Protein AF-A0A0M9E4L6-F1 (afdb_monomer_lite)

Secondary structure (DSSP, 8-state):
--HHHHHHHHHHHHHHHHH---HHHHHHHHHHHHHHHHHHHHHHHHHTT-----SS-HHHHHHHHHHHHHHHTT---HHHHHHHHHHHHHGGGG--STT-----HHHHHHHHHHHHHTHHHHHHHHHHHHTT-

Structure (mmCIF, N/CA/C/O backbone):
data_AF-A0A0M9E4L6-F1
#
_entry.id   AF-A0A0M9E4L6-F1
#
loop_
_atom_site.group_PDB
_atom_site.id
_atom_site.type_symbol
_atom_site.label_atom_id
_atom_site.label_alt_id
_atom_site.label_comp_id
_atom_site.label_asym_id
_atom_site.label_entity_id
_atom_site.label_seq_id
_atom_site.pdbx_PDB_ins_code
_atom_site.Cartn_x
_atom_site.Cartn_y
_atom_site.Cartn_z
_atom_site.occupancy
_atom_site.B_iso_or_equiv
_atom_site.auth_seq_id
_atom_site.auth_comp_id
_atom_site.auth_asym_id
_atom_site.auth_atom_id
_atom_site.pdbx_PDB_model_num
ATOM 1 N N . MET A 1 1 ? -7.782 -10.949 13.305 1.00 73.75 1 MET A N 1
ATOM 2 C CA . MET A 1 1 ? -6.690 -10.748 12.330 1.00 73.75 1 MET A CA 1
ATOM 3 C C . MET A 1 1 ? -5.506 -10.164 13.085 1.00 73.75 1 MET A C 1
ATOM 5 O O . MET A 1 1 ? -5.756 -9.419 14.017 1.00 73.75 1 MET A O 1
ATOM 9 N N . ASP A 1 2 ? -4.269 -10.534 12.750 1.00 85.38 2 ASP A N 1
ATOM 10 C CA . ASP A 1 2 ? -3.059 -9.994 13.395 1.00 85.38 2 ASP A CA 1
ATOM 11 C C . ASP A 1 2 ? -2.480 -8.867 12.523 1.00 85.38 2 ASP A C 1
ATOM 13 O O . ASP A 1 2 ? -1.831 -9.134 11.504 1.00 85.38 2 ASP A O 1
ATOM 17 N N . CYS A 1 3 ? -2.787 -7.615 12.875 1.00 85.25 3 CYS A N 1
ATOM 18 C CA . CYS A 1 3 ? -2.392 -6.438 12.099 1.00 85.25 3 CYS A CA 1
ATOM 19 C C . CYS A 1 3 ? -0.872 -6.252 12.072 1.00 85.25 3 CYS A C 1
ATOM 21 O O . CYS A 1 3 ? -0.322 -5.960 11.012 1.00 85.25 3 CYS A O 1
ATOM 23 N N . LYS A 1 4 ? -0.165 -6.545 13.174 1.00 86.69 4 LYS A N 1
ATOM 24 C CA . LYS A 1 4 ? 1.306 -6.473 13.234 1.00 86.69 4 LYS A CA 1
ATOM 25 C C . LYS A 1 4 ? 1.950 -7.414 12.228 1.00 86.69 4 LYS A C 1
ATOM 27 O O . LYS A 1 4 ? 2.831 -7.007 11.469 1.00 86.69 4 LYS A O 1
ATOM 32 N N . LYS A 1 5 ? 1.462 -8.655 12.148 1.00 89.69 5 LYS A N 1
ATOM 33 C CA . LYS A 1 5 ? 1.938 -9.624 11.152 1.00 89.69 5 LYS A CA 1
ATOM 34 C C . LYS A 1 5 ? 1.678 -9.155 9.716 1.00 89.69 5 LYS A C 1
ATOM 36 O O . LYS A 1 5 ? 2.510 -9.378 8.837 1.00 89.69 5 LYS A O 1
ATOM 41 N N . LYS A 1 6 ? 0.539 -8.505 9.461 1.00 89.25 6 LYS A N 1
ATOM 42 C CA . LYS A 1 6 ? 0.179 -7.964 8.139 1.00 89.25 6 LYS A CA 1
ATOM 43 C C . LYS A 1 6 ? 1.046 -6.763 7.746 1.00 89.25 6 LYS A C 1
ATOM 45 O O . LYS A 1 6 ? 1.545 -6.745 6.623 1.00 89.25 6 LYS A O 1
ATOM 50 N N . CYS A 1 7 ? 1.291 -5.828 8.663 1.00 88.00 7 CYS A N 1
ATOM 51 C CA . CYS A 1 7 ? 2.214 -4.709 8.454 1.00 88.00 7 CYS A CA 1
ATOM 52 C C . CYS A 1 7 ? 3.647 -5.205 8.205 1.00 88.00 7 CYS A C 1
ATOM 54 O O . CYS A 1 7 ? 4.289 -4.777 7.245 1.00 88.00 7 CYS A O 1
ATOM 56 N N . GLY A 1 8 ? 4.115 -6.184 8.991 1.00 90.62 8 GLY A N 1
ATOM 57 C CA . GLY A 1 8 ? 5.413 -6.835 8.784 1.00 90.62 8 GLY A CA 1
ATOM 58 C C . GLY A 1 8 ? 5.540 -7.488 7.404 1.00 90.62 8 GLY A C 1
ATOM 59 O O . GLY A 1 8 ? 6.545 -7.301 6.724 1.00 90.62 8 GLY A O 1
ATOM 60 N N . LEU A 1 9 ? 4.494 -8.178 6.935 1.00 92.19 9 LEU A N 1
ATOM 61 C CA . LEU A 1 9 ? 4.468 -8.761 5.590 1.00 92.19 9 LEU A CA 1
ATOM 62 C C . LEU A 1 9 ? 4.524 -7.694 4.483 1.00 92.19 9 LEU A C 1
ATOM 64 O O . LEU A 1 9 ? 5.210 -7.897 3.484 1.00 92.19 9 LEU A O 1
ATOM 68 N N . ILE A 1 10 ? 3.817 -6.569 4.633 1.00 90.69 10 ILE A N 1
ATOM 69 C CA . ILE A 1 10 ? 3.855 -5.468 3.654 1.00 90.69 10 ILE A CA 1
ATOM 70 C C . ILE A 1 10 ? 5.278 -4.908 3.538 1.00 90.69 10 ILE A C 1
ATOM 72 O O . ILE A 1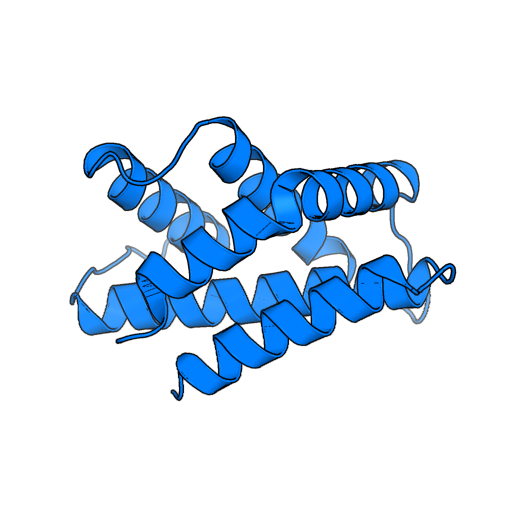 10 ? 5.780 -4.779 2.422 1.00 90.69 10 ILE A O 1
ATOM 76 N N . LYS A 1 11 ? 5.956 -4.665 4.668 1.00 90.88 11 LYS A N 1
ATOM 77 C CA . LYS A 1 11 ? 7.370 -4.247 4.700 1.00 90.88 11 LYS A CA 1
ATOM 78 C C . LYS A 1 11 ? 8.276 -5.233 3.966 1.00 90.88 11 LYS A C 1
ATOM 80 O O . LYS A 1 11 ? 9.088 -4.851 3.129 1.00 90.88 11 LYS A O 1
ATOM 85 N N . GLU A 1 12 ? 8.107 -6.519 4.247 1.00 92.94 12 GLU A N 1
ATOM 86 C CA . GLU A 1 12 ? 8.912 -7.572 3.634 1.00 92.94 12 GLU A CA 1
ATOM 87 C C . GLU A 1 12 ? 8.706 -7.648 2.108 1.00 92.94 12 GLU A C 1
ATOM 89 O O . GLU A 1 12 ? 9.645 -7.893 1.349 1.00 92.94 12 GLU A O 1
ATOM 94 N N . LEU A 1 13 ? 7.477 -7.417 1.637 1.00 92.25 13 LEU A N 1
ATOM 95 C CA . LEU A 1 13 ? 7.152 -7.374 0.211 1.00 92.25 13 LEU A CA 1
ATOM 96 C C . LEU A 1 13 ? 7.721 -6.127 -0.479 1.00 92.25 13 LEU A C 1
ATOM 98 O O . LEU A 1 13 ? 8.175 -6.239 -1.617 1.00 92.25 13 LEU A O 1
ATOM 102 N N . LEU A 1 14 ? 7.747 -4.973 0.194 1.00 90.50 14 LEU A N 1
ATOM 103 C CA . LEU A 1 14 ? 8.387 -3.756 -0.318 1.00 90.50 14 LEU A CA 1
ATOM 104 C C . LEU A 1 14 ? 9.893 -3.961 -0.539 1.00 90.50 14 LEU A C 1
ATOM 106 O O . LEU A 1 14 ? 10.405 -3.631 -1.609 1.00 90.50 14 LEU A O 1
ATOM 110 N N . LEU A 1 15 ? 10.582 -4.609 0.406 1.00 90.88 15 LEU A N 1
ATOM 111 C CA . LEU A 1 15 ? 11.992 -4.987 0.241 1.00 90.88 15 LEU A CA 1
ATOM 112 C C . LEU A 1 15 ? 12.195 -5.930 -0.956 1.00 90.88 15 LEU A C 1
ATOM 114 O O . LEU A 1 15 ? 13.119 -5.758 -1.749 1.00 90.88 15 LEU A O 1
ATOM 118 N N . LYS A 1 16 ? 11.301 -6.907 -1.151 1.00 93.06 16 LYS A N 1
ATOM 119 C CA . LYS A 1 16 ? 11.364 -7.814 -2.312 1.00 93.06 16 LYS A CA 1
ATOM 120 C C . LYS A 1 16 ? 11.152 -7.089 -3.645 1.00 93.06 16 LYS A C 1
ATOM 122 O O . LYS A 1 16 ? 11.770 -7.474 -4.635 1.00 93.06 16 LYS A O 1
ATOM 127 N N . ILE A 1 17 ? 10.323 -6.043 -3.680 1.00 89.81 17 ILE A N 1
ATOM 128 C CA . ILE A 1 17 ? 10.144 -5.182 -4.863 1.00 89.81 17 ILE A CA 1
ATOM 129 C C . ILE A 1 17 ? 11.431 -4.423 -5.192 1.00 89.81 17 ILE A C 1
ATOM 131 O O . ILE A 1 17 ? 11.790 -4.325 -6.366 1.00 89.81 17 ILE A O 1
ATOM 135 N N . TYR A 1 18 ? 12.132 -3.916 -4.174 1.00 89.00 18 TYR A N 1
ATOM 136 C CA . TYR A 1 18 ? 13.397 -3.203 -4.351 1.00 89.00 18 TYR A CA 1
ATOM 137 C C . TYR A 1 18 ? 14.457 -4.081 -5.035 1.00 89.00 18 TYR A C 1
ATOM 139 O O . TYR A 1 18 ? 15.106 -3.644 -5.981 1.00 89.00 18 TYR A O 1
ATOM 147 N N . HIS A 1 19 ? 14.578 -5.343 -4.615 1.00 90.06 19 HIS A N 1
ATOM 148 C CA . HIS A 1 19 ? 15.619 -6.251 -5.108 1.00 90.06 19 HIS A CA 1
ATOM 149 C C . HIS A 1 19 ? 15.266 -7.027 -6.383 1.00 90.06 19 HIS A C 1
ATOM 151 O O . HIS A 1 19 ? 16.142 -7.662 -6.965 1.00 90.06 19 HIS A O 1
ATOM 157 N N . THR A 1 20 ? 14.000 -7.047 -6.812 1.00 87.62 20 THR A N 1
ATOM 158 C CA . THR A 1 20 ? 13.597 -7.867 -7.960 1.00 87.62 20 THR A CA 1
ATOM 159 C C . THR A 1 20 ? 13.655 -7.093 -9.278 1.00 87.62 20 THR A C 1
ATOM 161 O O . THR A 1 20 ? 13.042 -6.034 -9.443 1.00 87.62 20 THR A O 1
ATOM 164 N N . GLU A 1 21 ? 14.367 -7.663 -10.248 1.00 86.31 21 GLU A N 1
ATOM 165 C CA . GLU A 1 21 ? 14.370 -7.223 -11.651 1.00 86.31 21 GLU A CA 1
ATOM 166 C C . GLU A 1 21 ? 13.284 -7.933 -12.475 1.00 86.31 21 GLU A C 1
ATOM 168 O O . GLU A 1 21 ? 12.900 -7.488 -13.554 1.00 86.31 21 GLU A O 1
ATOM 173 N N . ASN A 1 22 ? 12.741 -9.035 -11.953 1.00 86.25 22 ASN A N 1
ATOM 174 C CA . ASN A 1 22 ? 11.700 -9.799 -12.616 1.00 86.25 22 ASN A CA 1
ATOM 175 C C . ASN A 1 22 ? 10.346 -9.085 -12.459 1.00 86.25 22 ASN A C 1
ATOM 177 O O . ASN A 1 22 ? 9.738 -9.089 -11.386 1.00 86.25 22 ASN A O 1
ATOM 181 N N . GLN A 1 23 ? 9.857 -8.497 -13.551 1.00 80.00 23 GLN A N 1
ATOM 182 C CA . GLN A 1 23 ? 8.599 -7.744 -13.574 1.00 80.00 23 GLN A CA 1
ATOM 183 C C . GLN A 1 23 ? 7.389 -8.577 -13.135 1.00 80.00 23 GLN A C 1
ATOM 185 O O . GLN A 1 23 ? 6.499 -8.084 -12.446 1.00 80.00 23 GLN A O 1
ATOM 190 N N . CYS A 1 24 ? 7.381 -9.862 -13.471 1.00 80.81 24 CYS A N 1
ATOM 191 C CA . CYS A 1 24 ? 6.339 -10.801 -13.086 1.00 80.81 24 CYS A CA 1
ATOM 192 C C . CYS A 1 24 ? 6.278 -10.962 -11.551 1.00 80.81 24 CYS A C 1
ATOM 194 O O . CYS A 1 24 ? 5.208 -10.823 -10.947 1.00 80.81 24 CYS A O 1
ATOM 196 N N . TYR A 1 25 ? 7.418 -11.175 -10.888 1.00 84.94 25 TYR A N 1
ATOM 197 C CA . TYR A 1 25 ? 7.470 -11.212 -9.422 1.00 84.94 25 TYR A CA 1
ATOM 198 C C . TYR A 1 25 ? 7.173 -9.851 -8.787 1.00 84.94 25 TYR A C 1
ATOM 200 O O . TYR A 1 25 ? 6.456 -9.797 -7.788 1.00 84.94 25 TYR A O 1
ATOM 208 N N . CYS A 1 26 ? 7.640 -8.754 -9.388 1.00 86.50 26 CYS A N 1
ATOM 209 C CA . CYS A 1 26 ? 7.314 -7.403 -8.933 1.00 86.50 26 CYS A CA 1
ATOM 210 C C . CYS A 1 26 ? 5.797 -7.169 -8.903 1.00 86.50 26 CYS A C 1
ATOM 212 O O . CYS A 1 26 ? 5.249 -6.753 -7.880 1.00 86.50 26 CYS A O 1
ATOM 214 N N . ALA A 1 27 ? 5.103 -7.500 -9.994 1.00 82.50 27 ALA A N 1
ATOM 215 C CA . ALA A 1 27 ? 3.655 -7.385 -10.086 1.00 82.50 27 ALA A CA 1
ATOM 216 C C . ALA A 1 27 ? 2.954 -8.227 -9.006 1.00 82.50 27 ALA A C 1
ATOM 218 O O . ALA A 1 27 ? 2.030 -7.741 -8.350 1.00 82.50 27 ALA A O 1
ATOM 219 N N . LEU A 1 28 ? 3.417 -9.461 -8.768 1.00 84.31 28 LEU A N 1
ATOM 220 C CA . LEU A 1 28 ? 2.871 -10.330 -7.720 1.00 84.31 28 LEU A CA 1
ATOM 221 C C . LEU A 1 28 ? 3.037 -9.730 -6.321 1.00 84.31 28 LEU A C 1
ATOM 223 O O . LEU A 1 28 ? 2.114 -9.807 -5.506 1.00 84.31 28 LEU A O 1
ATOM 227 N N . TYR A 1 29 ? 4.194 -9.140 -6.020 1.00 88.81 29 TYR A N 1
ATOM 228 C CA . TYR A 1 29 ? 4.438 -8.506 -4.725 1.00 88.81 29 TYR A CA 1
ATOM 229 C C . TYR A 1 29 ? 3.562 -7.271 -4.530 1.00 88.81 29 TYR A C 1
ATOM 231 O O . TYR A 1 29 ? 2.919 -7.158 -3.487 1.00 88.81 29 TYR A O 1
ATOM 239 N N . ILE A 1 30 ? 3.445 -6.410 -5.544 1.00 86.12 30 ILE A N 1
ATOM 240 C CA . ILE A 1 30 ? 2.562 -5.234 -5.522 1.00 86.12 30 ILE A CA 1
ATOM 241 C C . ILE A 1 30 ? 1.104 -5.651 -5.309 1.00 86.12 30 ILE A C 1
ATOM 243 O O . ILE A 1 30 ? 0.402 -5.084 -4.469 1.00 86.12 30 ILE A O 1
ATOM 247 N N . HIS A 1 31 ? 0.656 -6.700 -5.997 1.00 83.38 31 HIS A N 1
ATOM 248 C CA . HIS A 1 31 ? -0.684 -7.245 -5.805 1.00 83.38 31 HIS A CA 1
ATOM 249 C C . HIS A 1 31 ? -0.904 -7.770 -4.381 1.00 83.38 31 HIS A C 1
ATOM 251 O O . HIS A 1 31 ? -1.934 -7.495 -3.765 1.00 83.38 31 HIS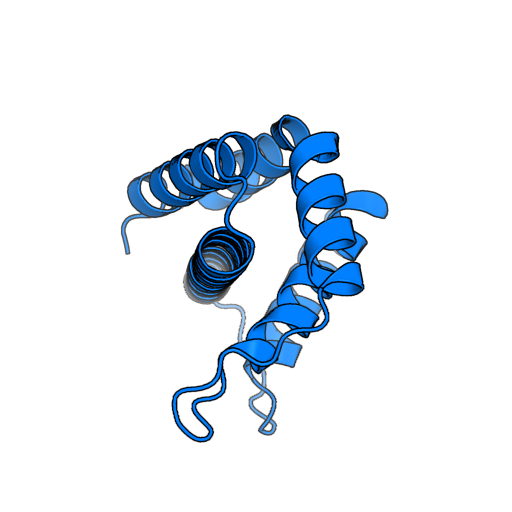 A O 1
ATOM 257 N N . ARG A 1 32 ? 0.076 -8.484 -3.815 1.00 86.12 32 ARG A N 1
ATOM 258 C CA . ARG A 1 32 ? 0.004 -8.949 -2.423 1.00 86.12 32 ARG A CA 1
ATOM 259 C C . ARG A 1 32 ? 0.001 -7.796 -1.423 1.00 86.12 32 ARG A C 1
ATOM 261 O O . ARG A 1 32 ? -0.718 -7.893 -0.432 1.00 86.12 32 ARG A O 1
ATOM 268 N N . ILE A 1 33 ? 0.762 -6.727 -1.656 1.00 87.19 33 ILE A N 1
ATOM 269 C CA . ILE A 1 33 ? 0.723 -5.519 -0.818 1.00 87.19 33 ILE A CA 1
ATOM 270 C C . ILE A 1 33 ? -0.694 -4.954 -0.808 1.00 87.19 33 ILE A C 1
ATOM 272 O O . ILE A 1 33 ? -1.275 -4.796 0.264 1.00 87.19 33 ILE A O 1
ATOM 276 N N . TYR A 1 34 ? -1.283 -4.758 -1.989 1.00 83.94 34 TYR A N 1
ATOM 277 C CA . TYR A 1 34 ? -2.646 -4.254 -2.116 1.00 83.94 34 TYR A CA 1
ATOM 278 C C . TYR A 1 34 ? -3.663 -5.105 -1.336 1.00 83.94 34 TYR A C 1
ATOM 280 O O . TYR A 1 34 ? -4.426 -4.565 -0.541 1.00 83.94 34 TYR A O 1
ATOM 288 N N . LEU A 1 35 ? -3.641 -6.435 -1.495 1.00 83.69 35 LEU A N 1
ATOM 289 C CA . LEU A 1 35 ? -4.571 -7.320 -0.783 1.00 83.69 35 LEU A CA 1
ATOM 290 C C . LEU A 1 35 ? -4.407 -7.246 0.740 1.00 83.69 35 LEU A C 1
ATOM 292 O O . LEU A 1 35 ? -5.382 -7.351 1.478 1.00 83.69 35 LEU A O 1
ATOM 296 N N . ASN A 1 36 ? -3.180 -7.101 1.246 1.00 87.00 36 ASN A N 1
ATOM 297 C CA . ASN A 1 36 ? -2.971 -6.974 2.688 1.00 87.00 36 ASN A CA 1
ATOM 298 C C . ASN A 1 36 ? -3.450 -5.620 3.218 1.00 87.00 36 ASN A C 1
ATOM 300 O O . ASN A 1 36 ? -4.007 -5.587 4.310 1.00 87.00 36 ASN A O 1
ATOM 304 N N . ILE A 1 37 ? -3.308 -4.547 2.441 1.00 84.50 37 ILE A N 1
ATOM 305 C CA . ILE A 1 37 ? -3.852 -3.230 2.791 1.00 84.50 37 ILE A CA 1
ATOM 306 C C . ILE A 1 37 ? -5.378 -3.263 2.794 1.00 84.50 37 ILE A C 1
ATOM 308 O O . ILE A 1 37 ? -5.987 -2.801 3.749 1.00 84.50 37 ILE A O 1
ATOM 312 N N . GLU A 1 38 ? -6.000 -3.865 1.779 1.00 81.88 38 GLU A N 1
ATOM 313 C CA . GLU A 1 38 ? -7.456 -4.032 1.718 1.00 81.88 38 GLU A CA 1
ATOM 314 C C . GLU A 1 38 ? -7.985 -4.763 2.963 1.00 81.88 38 GLU A C 1
ATOM 316 O O . GLU A 1 38 ? -8.888 -4.265 3.628 1.00 81.88 38 GLU A O 1
ATOM 321 N N . ASN A 1 39 ? -7.339 -5.865 3.361 1.00 84.88 39 ASN A N 1
ATOM 322 C CA . ASN A 1 39 ? -7.688 -6.587 4.589 1.00 84.88 39 ASN A CA 1
ATOM 323 C C . ASN A 1 39 ? -7.551 -5.716 5.853 1.00 84.88 39 ASN A C 1
ATOM 325 O O . ASN A 1 39 ? -8.416 -5.757 6.727 1.00 84.88 39 ASN A O 1
ATOM 329 N N . LEU A 1 40 ? -6.456 -4.951 5.972 1.00 86.38 40 LEU A N 1
ATOM 330 C CA . LEU A 1 40 ? -6.229 -4.039 7.100 1.00 86.38 40 LEU A CA 1
ATOM 331 C C . LEU A 1 40 ? -7.337 -2.982 7.188 1.00 86.38 40 LEU A C 1
ATOM 333 O O . LEU A 1 40 ? -7.876 -2.743 8.268 1.00 86.38 40 LEU A O 1
ATOM 337 N N . ILE A 1 41 ? -7.722 -2.408 6.048 1.00 83.88 41 ILE A N 1
ATOM 338 C CA . ILE A 1 41 ? -8.794 -1.416 5.955 1.00 83.88 41 ILE A CA 1
ATOM 339 C C . ILE A 1 41 ? -10.143 -2.024 6.347 1.00 83.88 41 ILE A C 1
ATOM 341 O O . ILE A 1 41 ? -10.858 -1.446 7.162 1.00 83.88 41 ILE A O 1
ATOM 345 N N . GLU A 1 42 ? -10.498 -3.190 5.806 1.00 81.56 42 GLU A N 1
ATOM 346 C CA . GLU A 1 42 ? -11.752 -3.875 6.147 1.00 81.56 42 GLU A CA 1
ATOM 347 C C . GLU A 1 42 ? -11.861 -4.124 7.656 1.00 81.56 42 GLU A C 1
ATOM 349 O O . GLU A 1 42 ? -12.897 -3.866 8.274 1.00 81.56 42 GLU A O 1
ATOM 354 N N . PHE A 1 43 ? -10.764 -4.556 8.278 1.00 84.81 43 PHE A N 1
ATOM 355 C CA . PHE A 1 43 ? -10.717 -4.761 9.718 1.00 84.81 43 PHE A CA 1
ATOM 356 C C . PHE A 1 43 ? -10.809 -3.460 10.517 1.00 84.81 43 PHE A C 1
ATOM 358 O O . PHE A 1 43 ? -11.510 -3.429 11.529 1.00 84.81 43 PHE A O 1
ATOM 365 N N . TYR A 1 44 ? -10.153 -2.387 10.067 1.00 84.06 44 TYR A N 1
ATOM 366 C CA . TYR A 1 44 ? -10.285 -1.058 10.666 1.00 84.06 44 TYR A CA 1
ATOM 367 C C . TYR A 1 44 ? -11.741 -0.595 10.672 1.00 84.06 44 TYR A C 1
ATOM 369 O O . TYR A 1 44 ? -12.257 -0.180 11.710 1.00 84.06 44 TYR A O 1
ATOM 377 N N . LEU A 1 45 ? -12.422 -0.701 9.531 1.00 80.81 45 LEU A N 1
ATOM 378 C CA . LEU A 1 45 ? -13.819 -0.292 9.400 1.00 80.81 45 LEU A CA 1
ATOM 379 C C . LEU A 1 45 ? -14.717 -1.121 10.320 1.00 80.81 45 LEU A C 1
ATOM 381 O O . LEU A 1 45 ? -15.531 -0.562 11.055 1.00 80.81 45 LEU A O 1
ATOM 385 N N . PHE A 1 46 ? -14.505 -2.439 10.356 1.00 83.06 46 PHE A N 1
ATOM 386 C CA . PHE A 1 46 ? -15.211 -3.340 11.263 1.00 83.06 46 PHE A CA 1
ATOM 387 C C . PHE A 1 46 ? -15.007 -2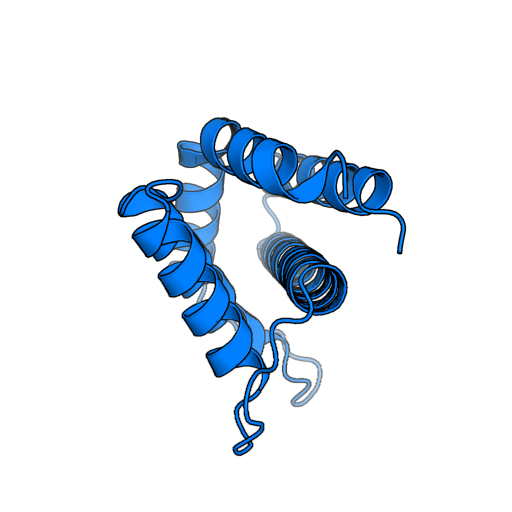.958 12.737 1.00 83.06 46 PHE A C 1
ATOM 389 O O . PHE A 1 46 ? -15.978 -2.834 13.486 1.00 83.06 46 PHE A O 1
ATOM 396 N N . LYS A 1 47 ? -13.758 -2.729 13.163 1.00 83.88 47 LYS A N 1
ATOM 397 C CA . LYS A 1 47 ? -13.418 -2.342 14.542 1.00 83.88 47 LYS A CA 1
ATOM 398 C C . LYS A 1 47 ? -14.067 -1.027 14.958 1.00 83.88 47 LYS A C 1
ATOM 400 O O . LYS A 1 47 ? -14.559 -0.925 16.080 1.00 83.88 47 LYS A O 1
ATOM 405 N N . ASN A 1 48 ? -14.121 -0.067 14.042 1.00 80.19 48 ASN A N 1
ATOM 406 C CA . ASN A 1 48 ? -14.732 1.239 14.267 1.00 80.19 48 ASN A CA 1
ATOM 407 C C . ASN A 1 48 ? -16.250 1.254 14.013 1.00 80.19 48 ASN A C 1
ATOM 409 O O . ASN A 1 48 ? -16.867 2.313 14.089 1.00 80.19 48 ASN A O 1
ATOM 413 N N . LYS A 1 49 ? -16.872 0.095 13.740 1.00 82.50 49 LYS A N 1
ATOM 414 C CA . LYS A 1 49 ? -18.310 -0.044 13.435 1.00 82.50 49 LYS A CA 1
ATOM 415 C C . LYS A 1 49 ? -18.771 0.855 12.278 1.00 82.50 49 LYS A C 1
ATOM 417 O O . LYS A 1 49 ? -19.914 1.307 12.250 1.00 82.50 49 LYS A O 1
ATOM 422 N N . ILE A 1 50 ? -17.883 1.102 11.320 1.00 77.19 50 ILE A N 1
ATOM 423 C CA . ILE A 1 50 ? -18.173 1.891 10.125 1.00 77.19 50 ILE A CA 1
ATOM 424 C C . ILE A 1 50 ? -18.821 0.955 9.103 1.00 77.19 50 ILE A C 1
ATOM 426 O O . ILE A 1 50 ? -18.177 0.047 8.577 1.00 77.19 50 ILE A O 1
ATOM 430 N N . SER A 1 51 ? -20.110 1.166 8.839 1.00 72.69 51 SER A N 1
ATOM 431 C CA . SER A 1 51 ? -20.857 0.421 7.825 1.00 72.69 51 SER A CA 1
ATOM 432 C C . SER A 1 51 ? -20.690 1.075 6.457 1.00 72.69 51 SER A C 1
ATOM 434 O O . SER A 1 51 ? -20.875 2.283 6.323 1.00 72.69 51 SER A O 1
ATOM 436 N N . ILE A 1 52 ? -20.382 0.274 5.438 1.00 69.06 52 ILE A N 1
ATOM 437 C CA . ILE A 1 52 ? -20.333 0.715 4.041 1.00 69.06 52 ILE A CA 1
ATOM 438 C C . ILE A 1 52 ? -21.473 0.028 3.296 1.00 69.06 52 ILE A C 1
ATOM 440 O O . ILE A 1 52 ? -21.561 -1.199 3.286 1.00 69.06 52 ILE A O 1
ATOM 444 N N . GLU A 1 53 ? -22.351 0.811 2.671 1.00 62.25 53 GLU A N 1
ATOM 445 C CA . GLU A 1 53 ? -23.450 0.271 1.870 1.00 62.25 53 GLU A CA 1
ATOM 446 C C . GLU A 1 53 ? -22.916 -0.495 0.649 1.00 62.25 53 GLU A C 1
ATOM 448 O O . GLU A 1 53 ? -22.114 0.005 -0.141 1.00 62.25 53 GLU A O 1
ATOM 453 N N . HIS A 1 54 ? -23.349 -1.745 0.491 1.00 57.16 54 HIS A N 1
ATOM 454 C CA . HIS A 1 54 ? -22.859 -2.653 -0.544 1.00 57.16 54 HIS A CA 1
ATOM 455 C C . HIS A 1 54 ? -23.662 -2.528 -1.851 1.00 57.16 54 HIS A C 1
ATOM 457 O O . HIS A 1 54 ? -24.547 -3.336 -2.113 1.00 57.16 54 HIS A O 1
ATOM 463 N N . ASN A 1 55 ? -23.293 -1.597 -2.736 1.00 52.34 55 ASN A N 1
ATOM 464 C CA . ASN A 1 55 ? -23.884 -1.495 -4.085 1.00 52.34 55 ASN A CA 1
ATOM 465 C C . ASN A 1 55 ? -22.997 -2.129 -5.178 1.00 52.34 55 ASN A C 1
ATOM 467 O O . ASN A 1 55 ? -22.677 -1.519 -6.195 1.00 52.34 55 ASN A O 1
ATOM 471 N N . GLY A 1 56 ? -22.551 -3.373 -4.960 1.00 53.72 56 GLY A N 1
ATOM 472 C CA . GLY A 1 56 ? -21.887 -4.213 -5.976 1.00 53.72 56 GLY A CA 1
ATOM 473 C C . GLY A 1 56 ? -20.404 -3.924 -6.261 1.00 53.72 56 GLY A C 1
ATOM 474 O O . GLY A 1 56 ? -19.694 -4.809 -6.732 1.00 53.72 56 GLY A O 1
ATOM 475 N N . ALA A 1 57 ? -19.886 -2.741 -5.912 1.00 62.31 57 ALA A N 1
ATOM 476 C CA . ALA A 1 57 ? -18.470 -2.377 -6.063 1.00 62.31 57 ALA A CA 1
ATOM 477 C C . ALA A 1 57 ? -17.748 -2.221 -4.709 1.00 62.31 57 ALA A C 1
ATOM 479 O O . ALA A 1 57 ? -16.990 -1.272 -4.509 1.00 62.31 57 ALA A O 1
ATOM 480 N N . TYR A 1 58 ? -17.974 -3.164 -3.788 1.00 60.81 58 TYR A N 1
ATOM 481 C CA . TYR A 1 58 ? -17.529 -3.106 -2.387 1.00 60.81 58 TYR A CA 1
ATOM 482 C C . TYR A 1 58 ? -16.070 -2.657 -2.209 1.00 60.81 58 TYR A C 1
ATOM 484 O O . TYR A 1 58 ? -15.788 -1.718 -1.478 1.00 60.81 58 TYR A O 1
ATOM 492 N N . HIS A 1 59 ? -15.153 -3.234 -2.979 1.00 61.41 59 HIS A N 1
ATOM 493 C CA . HIS A 1 59 ? -13.722 -2.931 -2.907 1.00 61.41 59 HIS A CA 1
ATOM 494 C C . HIS A 1 59 ? -13.335 -1.522 -3.385 1.00 61.41 59 HIS A C 1
ATOM 496 O O . HIS A 1 59 ? -12.377 -0.932 -2.892 1.00 61.41 59 HIS A O 1
ATOM 502 N N . LYS A 1 60 ? -14.078 -0.955 -4.348 1.00 59.25 60 LYS A N 1
ATOM 503 C CA . LYS A 1 60 ? -13.923 0.461 -4.725 1.00 59.25 60 LYS A CA 1
ATOM 504 C C . LYS A 1 60 ? -14.408 1.362 -3.596 1.00 59.25 60 LYS A C 1
ATOM 506 O O . LYS A 1 60 ? -13.758 2.356 -3.299 1.00 59.25 60 LYS A O 1
ATOM 511 N N . MET A 1 61 ? -15.524 0.988 -2.977 1.00 62.66 61 MET A N 1
ATOM 512 C CA . MET A 1 61 ? -16.149 1.776 -1.925 1.00 62.66 61 MET A CA 1
ATOM 513 C C . MET A 1 61 ? -15.322 1.758 -0.640 1.00 62.66 61 MET A C 1
ATOM 515 O O . MET A 1 61 ? -15.074 2.823 -0.103 1.00 62.66 61 MET A O 1
ATOM 519 N N . ILE A 1 62 ? -14.811 0.608 -0.194 1.00 67.25 62 ILE A N 1
ATOM 520 C CA . ILE A 1 62 ? -13.979 0.499 1.017 1.00 67.25 62 ILE A CA 1
ATOM 521 C C . ILE A 1 62 ? -12.779 1.439 0.984 1.00 67.25 62 ILE A C 1
ATOM 523 O O . ILE A 1 62 ? -12.574 2.203 1.922 1.00 67.25 62 ILE A O 1
ATOM 527 N N . LEU A 1 63 ? -11.998 1.395 -0.098 1.00 67.88 63 LEU A N 1
ATOM 528 C CA . LEU A 1 63 ? -10.814 2.239 -0.240 1.00 67.88 63 LEU A CA 1
ATOM 529 C C . LEU A 1 63 ? -11.201 3.712 -0.318 1.00 67.88 63 LEU A C 1
ATOM 531 O O . LEU A 1 63 ? -10.624 4.524 0.395 1.00 67.88 63 LEU A O 1
ATOM 535 N N . GLN A 1 64 ? -12.217 4.054 -1.111 1.00 66.38 64 GLN A N 1
ATOM 536 C CA . GLN A 1 64 ? -12.686 5.431 -1.226 1.00 66.38 64 GLN A CA 1
ATOM 537 C C . 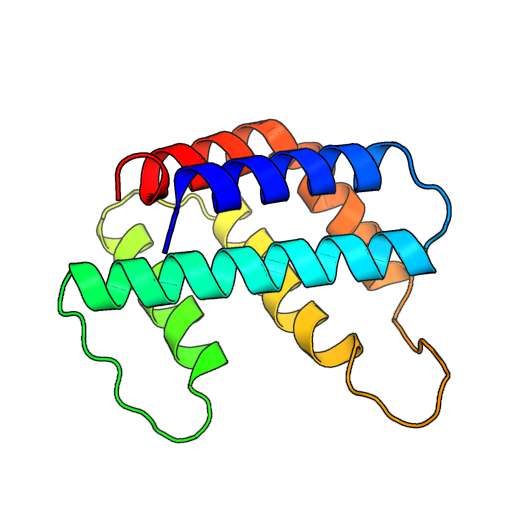GLN A 1 64 ? -13.207 5.983 0.111 1.00 66.38 64 GLN A C 1
ATOM 539 O O . GLN A 1 64 ? -12.829 7.086 0.492 1.00 66.38 64 GLN A O 1
ATOM 544 N N . TYR A 1 65 ? -14.009 5.213 0.851 1.00 66.31 65 TYR A N 1
ATOM 545 C CA . TYR A 1 65 ? -14.514 5.594 2.173 1.00 66.31 65 TYR A CA 1
ATOM 546 C C . TYR A 1 65 ? -13.396 5.714 3.197 1.00 66.31 65 TYR A C 1
ATOM 548 O O . TYR A 1 65 ? -13.363 6.684 3.946 1.00 66.31 65 TYR A O 1
ATOM 556 N N . PHE A 1 66 ? -12.463 4.764 3.217 1.00 70.69 66 PHE A N 1
ATOM 557 C CA . PHE A 1 66 ? -11.303 4.834 4.092 1.00 70.69 66 PHE A CA 1
ATOM 558 C C . PHE A 1 66 ? -10.453 6.073 3.789 1.00 70.69 66 PHE A C 1
ATOM 560 O O . PHE A 1 66 ? -10.062 6.783 4.709 1.00 70.69 66 PHE A O 1
ATOM 567 N N . PHE A 1 67 ? -10.233 6.401 2.513 1.00 67.94 67 PHE A N 1
ATOM 568 C CA . PHE A 1 67 ? -9.494 7.605 2.135 1.00 67.94 67 PHE A CA 1
ATOM 569 C C . PHE A 1 67 ? -10.207 8.893 2.488 1.00 67.94 67 PHE A C 1
ATOM 571 O O . PHE A 1 67 ? -9.552 9.804 2.983 1.00 67.94 67 PHE A O 1
ATOM 578 N N . MET A 1 68 ? -11.514 8.970 2.249 1.00 67.06 68 MET A N 1
ATOM 579 C CA . MET A 1 68 ? -12.306 10.119 2.677 1.00 67.06 68 MET A CA 1
ATOM 580 C C . MET A 1 68 ? -12.232 10.267 4.193 1.00 67.06 68 MET A C 1
ATOM 582 O O . MET A 1 68 ? -11.856 11.324 4.675 1.00 67.06 68 MET A O 1
ATOM 586 N N . HIS A 1 69 ? -12.435 9.178 4.936 1.00 70.75 69 HIS A N 1
ATOM 587 C CA . HIS A 1 69 ? -12.360 9.191 6.390 1.00 70.75 69 HIS A CA 1
ATOM 588 C C . HIS A 1 69 ? -10.995 9.666 6.899 1.00 70.75 69 HIS A C 1
ATOM 590 O O . HIS A 1 69 ? -10.924 10.527 7.768 1.00 70.75 69 HIS A O 1
ATOM 596 N N . LEU A 1 70 ? -9.892 9.160 6.352 1.00 70.19 70 LEU A N 1
ATOM 597 C CA . LEU A 1 70 ? -8.566 9.608 6.767 1.00 70.19 70 LEU A CA 1
ATOM 598 C C . LEU A 1 70 ? -8.254 11.050 6.344 1.00 70.19 70 LEU A C 1
ATOM 600 O O . LEU A 1 70 ? -7.577 11.758 7.085 1.00 70.19 70 LEU A O 1
ATOM 604 N N . ALA A 1 71 ? -8.716 11.486 5.170 1.00 64.56 71 ALA A N 1
ATOM 605 C CA . ALA A 1 71 ? -8.551 12.861 4.705 1.00 64.56 71 ALA A CA 1
ATOM 606 C C . ALA A 1 71 ? -9.348 13.847 5.572 1.00 64.56 71 ALA A C 1
ATOM 608 O O . ALA A 1 71 ? -8.802 14.875 5.968 1.00 64.56 71 ALA A O 1
ATOM 609 N N . ASP A 1 72 ? -10.581 13.495 5.940 1.00 65.38 72 ASP A N 1
ATOM 610 C CA . ASP A 1 72 ? -11.439 14.272 6.841 1.00 65.38 72 ASP A CA 1
ATOM 611 C C . ASP A 1 72 ? -10.826 14.392 8.248 1.00 65.38 72 ASP A C 1
ATOM 613 O O . ASP A 1 72 ? -11.029 15.389 8.937 1.00 65.38 72 ASP A O 1
ATOM 617 N N . ASN A 1 73 ? -10.014 13.410 8.654 1.00 66.75 73 ASN A N 1
ATOM 618 C CA . ASN A 1 73 ? -9.238 13.433 9.898 1.00 66.75 73 ASN A CA 1
ATOM 619 C C . ASN A 1 73 ? -7.825 14.041 9.743 1.00 66.75 73 ASN A C 1
ATOM 621 O O . ASN A 1 73 ? -7.049 14.037 10.695 1.00 66.75 73 ASN A O 1
ATOM 625 N N . GLY A 1 74 ? -7.462 14.554 8.560 1.00 63.78 74 GLY A N 1
ATOM 626 C CA . GLY A 1 74 ? -6.164 15.192 8.303 1.00 63.78 74 GLY A CA 1
ATOM 627 C C . GLY A 1 74 ? -4.960 14.239 8.264 1.00 63.78 74 GLY A C 1
ATOM 628 O O . GLY A 1 74 ? -3.823 14.691 8.370 1.00 63.78 74 GLY A O 1
ATOM 629 N N . ILE A 1 75 ? -5.186 12.930 8.113 1.00 67.25 75 ILE A N 1
ATOM 630 C CA . ILE A 1 75 ? -4.158 11.884 8.260 1.00 67.25 75 ILE A CA 1
ATOM 631 C C . ILE A 1 75 ? -3.420 11.599 6.935 1.00 67.25 75 ILE A C 1
ATOM 633 O O . ILE A 1 75 ? -2.268 11.173 6.946 1.00 67.25 75 ILE A O 1
ATOM 637 N N . VAL A 1 76 ? -4.048 11.832 5.773 1.00 63.41 76 VAL A N 1
ATOM 638 C CA . VAL A 1 76 ? -3.487 11.451 4.457 1.00 63.41 76 VAL A CA 1
ATOM 639 C C . VAL A 1 76 ? -3.049 12.661 3.635 1.00 63.41 76 VAL A C 1
ATOM 641 O O . VAL A 1 76 ? 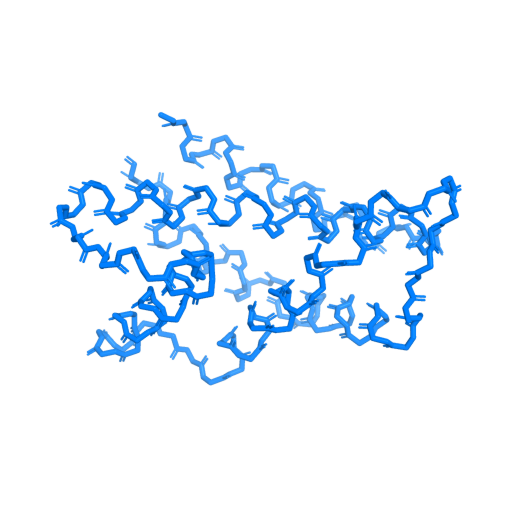-3.850 13.536 3.310 1.00 63.41 76 VAL A O 1
ATOM 644 N N . CYS A 1 77 ? -1.790 12.664 3.185 1.00 64.38 77 CYS A N 1
ATOM 645 C CA . CYS A 1 77 ? -1.303 13.630 2.200 1.00 64.38 77 CYS A CA 1
ATOM 646 C C . CYS A 1 77 ? -1.703 13.236 0.758 1.00 64.38 77 CYS A C 1
ATOM 648 O O . CYS A 1 77 ? -1.843 12.059 0.414 1.00 64.38 77 CYS A O 1
ATOM 650 N N . LYS A 1 78 ? -1.832 14.226 -0.139 1.00 65.44 78 LYS A N 1
ATOM 651 C CA . LYS A 1 78 ? -2.289 14.037 -1.535 1.00 65.44 78 LYS A CA 1
ATOM 652 C C . LYS A 1 78 ? -1.444 13.037 -2.349 1.00 65.44 78 LYS A C 1
ATOM 654 O O . LYS A 1 78 ? -1.978 12.352 -3.224 1.00 65.44 78 LYS A O 1
ATOM 659 N N . LYS A 1 79 ? -0.136 12.940 -2.072 1.00 63.59 79 LYS A N 1
ATOM 660 C CA . LYS A 1 79 ? 0.781 12.007 -2.757 1.00 63.59 79 LYS A CA 1
ATOM 661 C C . LYS A 1 79 ? 0.487 10.548 -2.395 1.00 63.59 79 LYS A C 1
ATOM 663 O O . LYS A 1 79 ? 0.331 9.719 -3.289 1.00 63.59 79 LYS A O 1
ATOM 668 N N . LEU A 1 80 ? 0.300 10.272 -1.106 1.00 65.88 80 LEU A N 1
ATOM 669 C CA . LEU A 1 80 ? 0.037 8.932 -0.594 1.00 65.88 80 LEU A CA 1
ATOM 670 C C . LEU A 1 80 ? -1.345 8.406 -1.012 1.00 65.88 80 LEU A C 1
ATOM 672 O O . LEU A 1 80 ? -1.482 7.244 -1.393 1.00 65.88 80 LEU A O 1
ATOM 676 N N . HIS A 1 81 ? -2.355 9.284 -1.030 1.00 69.00 81 HIS A N 1
ATOM 677 C CA . HIS A 1 81 ? -3.680 8.965 -1.571 1.00 69.00 81 HIS A CA 1
ATOM 678 C C . HIS A 1 81 ? -3.609 8.502 -3.035 1.00 69.00 81 HIS A C 1
ATOM 680 O O . HIS A 1 81 ? -4.217 7.500 -3.410 1.00 69.00 81 HIS A O 1
ATOM 686 N N . THR A 1 82 ? -2.824 9.208 -3.856 1.00 72.38 82 THR A N 1
ATOM 687 C CA . THR A 1 82 ? -2.653 8.880 -5.279 1.00 72.38 82 THR A CA 1
ATOM 688 C C . THR A 1 82 ? -2.010 7.502 -5.451 1.00 72.38 82 THR A C 1
ATOM 690 O O . THR A 1 82 ? -2.520 6.687 -6.217 1.00 72.38 82 THR A O 1
ATOM 693 N N . LEU A 1 83 ? -0.954 7.206 -4.684 1.00 70.44 83 LEU A N 1
ATOM 694 C CA . LEU A 1 83 ? -0.245 5.923 -4.725 1.00 70.44 83 LEU A CA 1
ATOM 695 C C . LEU A 1 83 ? -1.162 4.733 -4.392 1.00 70.44 83 LEU A C 1
ATOM 697 O O . LEU A 1 83 ? -1.134 3.703 -5.066 1.00 70.44 83 LEU A O 1
ATOM 701 N N . LEU A 1 84 ? -2.019 4.870 -3.381 1.00 72.56 84 LEU A N 1
ATOM 702 C CA . LEU A 1 84 ? -2.949 3.807 -2.997 1.00 72.56 84 LEU A CA 1
ATOM 703 C C . LEU A 1 84 ? -4.082 3.604 -4.020 1.00 72.56 84 LEU A C 1
ATOM 705 O O . LEU A 1 84 ? -4.489 2.468 -4.281 1.00 72.56 84 LEU A O 1
ATOM 709 N N . GLU A 1 85 ? -4.556 4.675 -4.660 1.00 74.31 85 GLU A N 1
ATOM 710 C CA . GLU A 1 85 ? -5.503 4.577 -5.776 1.00 74.31 85 GLU A CA 1
ATOM 711 C C . GLU A 1 85 ? -4.886 3.903 -7.013 1.00 74.31 85 GLU A C 1
ATOM 713 O O . GLU A 1 85 ? -5.561 3.147 -7.722 1.00 74.31 85 GLU A O 1
ATOM 718 N N . GLU A 1 86 ? -3.598 4.127 -7.278 1.00 74.62 86 GLU A N 1
ATOM 719 C CA . GLU A 1 86 ? -2.868 3.413 -8.328 1.00 74.62 86 GLU A CA 1
ATOM 720 C C . GLU A 1 86 ? -2.730 1.919 -8.001 1.00 74.62 86 GLU A C 1
ATOM 722 O O . GLU A 1 86 ? -3.007 1.082 -8.868 1.00 74.62 86 GLU A O 1
ATOM 727 N N . LEU A 1 87 ? -2.420 1.564 -6.746 1.00 74.56 87 LEU A N 1
ATOM 728 C CA . LEU A 1 87 ? -2.407 0.167 -6.288 1.00 74.56 87 LEU A CA 1
ATOM 729 C C . LEU A 1 87 ? -3.767 -0.510 -6.501 1.00 74.56 87 LEU A C 1
ATOM 731 O O . LEU A 1 87 ? -3.835 -1.645 -6.981 1.00 74.56 87 LEU A O 1
ATOM 735 N N . ARG A 1 88 ? -4.864 0.204 -6.223 1.00 75.75 88 ARG A N 1
ATOM 736 C CA . ARG A 1 88 ? -6.229 -0.279 -6.471 1.00 75.75 88 ARG A CA 1
ATOM 737 C C . ARG A 1 88 ? -6.486 -0.563 -7.944 1.00 75.75 88 ARG A C 1
ATOM 739 O O . ARG A 1 88 ? -7.063 -1.599 -8.275 1.00 75.75 88 ARG A O 1
ATOM 746 N N . LYS A 1 89 ? -6.071 0.333 -8.844 1.00 72.31 89 LYS A N 1
ATOM 747 C CA . LYS A 1 89 ? -6.200 0.115 -10.296 1.00 72.31 89 LYS A CA 1
ATOM 748 C C . LYS A 1 89 ? -5.392 -1.105 -10.753 1.00 72.31 89 LYS A C 1
ATOM 750 O O . LYS A 1 89 ? -5.848 -1.822 -11.642 1.00 72.31 89 LYS A O 1
ATOM 755 N N . PHE A 1 90 ? -4.258 -1.379 -10.107 1.00 71.69 90 PHE A N 1
ATOM 756 C CA . PHE A 1 90 ? -3.404 -2.533 -10.400 1.00 71.69 90 PHE A CA 1
ATOM 757 C C . PHE A 1 90 ? -3.992 -3.880 -9.933 1.00 71.69 90 PHE A C 1
ATOM 759 O O . PHE A 1 90 ? -3.625 -4.930 -10.454 1.00 71.69 90 PHE A O 1
ATOM 766 N N . ARG A 1 91 ? -4.963 -3.891 -9.007 1.00 66.88 91 ARG A N 1
ATOM 767 C CA . ARG A 1 91 ? -5.607 -5.122 -8.503 1.00 66.88 91 ARG A CA 1
ATOM 768 C C . ARG A 1 91 ? -6.182 -6.016 -9.607 1.00 66.88 91 ARG A C 1
ATOM 770 O O . ARG A 1 91 ? -6.050 -7.235 -9.543 1.00 66.88 91 ARG A O 1
ATOM 777 N N . HIS A 1 92 ? -6.827 -5.417 -10.607 1.00 59.66 92 HIS A N 1
ATOM 778 C CA . HIS A 1 92 ? -7.574 -6.135 -11.651 1.00 59.66 92 HIS A CA 1
ATOM 779 C C . HIS A 1 92 ? -6.691 -6.783 -12.724 1.00 59.66 92 HIS A C 1
ATOM 781 O O . HIS A 1 92 ? -7.198 -7.368 -13.677 1.00 59.66 92 HIS A O 1
ATOM 787 N N . ILE A 1 93 ? -5.376 -6.697 -12.566 1.00 56.00 93 ILE A N 1
ATOM 788 C CA . ILE A 1 93 ? -4.406 -7.214 -13.523 1.00 56.00 93 ILE A CA 1
ATOM 789 C C . ILE A 1 93 ? -4.127 -8.710 -13.295 1.00 56.00 93 ILE A C 1
ATOM 791 O O . ILE A 1 93 ? -3.817 -9.429 -14.236 1.00 56.00 93 ILE A O 1
ATOM 795 N N . PHE A 1 94 ? -4.362 -9.223 -12.082 1.00 52.69 94 PHE A N 1
ATOM 796 C CA . PHE A 1 94 ? -4.278 -10.660 -11.772 1.00 52.69 94 PHE A CA 1
ATOM 797 C C . PHE A 1 94 ? -5.607 -11.405 -11.966 1.00 52.69 94 PHE A C 1
ATOM 799 O O . PHE A 1 94 ? -5.862 -12.430 -11.332 1.00 52.69 94 PHE A O 1
ATOM 806 N N . VAL A 1 95 ? -6.486 -10.909 -12.842 1.00 45.91 95 VAL A N 1
ATOM 807 C CA . VAL A 1 95 ? -7.685 -11.661 -13.223 1.00 45.91 95 VAL A CA 1
ATOM 808 C C . VAL A 1 95 ? -7.255 -12.779 -14.165 1.00 45.91 95 VAL A C 1
ATOM 810 O O . VAL A 1 95 ? -6.899 -12.542 -15.315 1.00 45.91 95 VAL A O 1
ATOM 813 N N . LYS A 1 96 ? -7.294 -14.003 -13.635 1.00 42.53 96 LYS A N 1
ATOM 814 C CA . LYS A 1 96 ? -7.032 -15.289 -14.286 1.00 42.53 96 LYS A CA 1
ATOM 815 C C . LYS A 1 96 ? -7.838 -15.437 -15.588 1.00 42.53 96 LYS A C 1
ATOM 817 O O . LYS A 1 96 ? -8.896 -16.057 -15.610 1.00 42.53 96 LYS A O 1
ATOM 822 N N . ARG A 1 97 ? -7.344 -14.874 -16.687 1.00 39.72 97 ARG A N 1
ATOM 823 C CA . ARG A 1 97 ? -7.705 -15.288 -18.042 1.00 39.72 97 ARG A CA 1
ATOM 824 C C . ARG A 1 97 ? -6.470 -15.963 -18.619 1.00 39.72 97 ARG A C 1
ATOM 826 O O . ARG A 1 97 ? -5.534 -15.283 -19.013 1.00 39.72 97 ARG A O 1
ATOM 833 N N . SER A 1 98 ? -6.489 -17.299 -18.576 1.00 41.25 98 SER A N 1
ATOM 834 C CA . SER A 1 98 ? -5.577 -18.198 -19.298 1.00 41.25 98 SER A CA 1
ATOM 835 C C . SER A 1 98 ? -4.089 -17.879 -19.132 1.00 41.25 98 SER A C 1
ATOM 837 O O . SER A 1 98 ? -3.539 -17.235 -20.009 1.00 41.25 98 SER A O 1
ATOM 839 N N . ASP A 1 99 ? -3.473 -18.313 -18.024 1.00 43.53 99 ASP A N 1
ATOM 840 C CA . ASP A 1 99 ? -2.026 -18.551 -17.797 1.00 43.53 99 ASP A CA 1
ATOM 841 C C . ASP A 1 99 ? -0.981 -17.517 -18.290 1.00 43.53 99 ASP A C 1
ATOM 843 O O . ASP A 1 99 ? 0.221 -17.741 -18.167 1.00 43.53 99 ASP A O 1
ATOM 847 N N . ILE A 1 100 ? -1.406 -16.351 -18.770 1.00 46.84 100 ILE A N 1
ATOM 848 C CA . ILE A 1 100 ? -0.577 -15.283 -19.319 1.00 46.84 100 ILE A CA 1
ATOM 849 C C . ILE A 1 100 ? -0.716 -14.084 -18.388 1.00 46.84 100 ILE A C 1
ATOM 851 O O . ILE A 1 100 ? -1.813 -13.583 -18.132 1.00 46.84 100 ILE A O 1
ATOM 855 N N . TRP A 1 101 ? 0.412 -13.621 -17.856 1.00 54.31 101 TRP A N 1
ATOM 856 C CA . TRP A 1 101 ? 0.453 -12.446 -16.991 1.00 54.31 101 TRP A CA 1
ATOM 857 C C . TRP A 1 101 ? 0.481 -11.208 -17.887 1.00 54.31 101 TRP A C 1
ATOM 859 O O . TRP A 1 101 ? 1.539 -10.668 -18.193 1.00 54.31 101 TRP A O 1
ATOM 869 N N . CYS A 1 102 ? -0.686 -10.783 -18.369 1.00 54.56 102 CYS A N 1
ATOM 870 C CA . CYS A 1 102 ? -0.801 -9.561 -19.159 1.00 54.56 102 CYS A CA 1
ATOM 871 C C . CYS A 1 102 ? -0.945 -8.361 -18.224 1.00 54.56 102 CYS A C 1
ATOM 873 O O . CYS A 1 102 ? -2.035 -8.070 -17.733 1.00 54.56 102 CYS A O 1
ATOM 875 N N . PHE A 1 103 ? 0.155 -7.649 -17.999 1.00 66.81 103 PHE A N 1
ATOM 876 C CA . PHE A 1 103 ? 0.150 -6.377 -17.292 1.00 66.81 103 PHE A CA 1
ATOM 877 C C . PHE A 1 103 ? 0.862 -5.299 -18.095 1.00 66.81 103 PHE A C 1
ATOM 879 O O . PHE A 1 103 ? 1.822 -5.559 -18.814 1.00 66.81 103 PHE A O 1
ATOM 886 N N . ASP A 1 104 ? 0.359 -4.075 -17.977 1.00 73.31 104 ASP A N 1
ATOM 887 C CA . ASP A 1 104 ? 0.995 -2.901 -18.558 1.00 73.31 104 ASP A CA 1
ATOM 888 C C . ASP A 1 104 ? 2.294 -2.621 -17.790 1.00 73.31 104 ASP A C 1
ATOM 890 O O . ASP A 1 104 ? 2.262 -2.208 -16.627 1.00 73.31 104 ASP A O 1
ATOM 894 N N . GLN A 1 105 ? 3.428 -2.907 -18.433 1.00 76.75 105 GLN A N 1
ATOM 895 C CA . GLN A 1 105 ? 4.759 -2.781 -17.835 1.00 76.75 105 GLN A CA 1
ATOM 896 C C . GLN A 1 105 ? 5.059 -1.341 -17.412 1.00 76.75 105 GLN A C 1
ATOM 898 O O . GLN A 1 105 ? 5.582 -1.130 -16.325 1.00 76.75 105 GLN A O 1
ATOM 903 N N . VAL A 1 106 ? 4.625 -0.344 -18.190 1.00 80.62 106 VAL A N 1
ATOM 904 C CA . VAL A 1 106 ? 4.831 1.074 -17.855 1.00 80.62 106 VAL A CA 1
ATOM 905 C C . VAL A 1 106 ? 4.066 1.437 -16.584 1.00 80.62 106 VAL A C 1
ATOM 907 O O . VAL A 1 106 ? 4.594 2.110 -15.700 1.00 80.62 106 VAL A O 1
ATOM 910 N N . LYS A 1 107 ? 2.822 0.958 -16.446 1.00 79.62 107 LYS A N 1
ATOM 911 C CA . LYS A 1 107 ? 2.049 1.162 -15.210 1.00 79.62 107 LYS A CA 1
ATOM 912 C C . LYS A 1 107 ? 2.680 0.459 -14.011 1.00 79.62 107 LYS A C 1
ATOM 914 O O . LYS A 1 107 ? 2.668 1.026 -12.921 1.00 79.62 107 LYS A O 1
ATOM 919 N N . LEU A 1 108 ? 3.206 -0.752 -14.199 1.00 82.00 108 LEU A N 1
ATOM 920 C CA . LEU A 1 108 ? 3.918 -1.481 -13.150 1.00 82.00 108 LEU A CA 1
ATOM 921 C C . LEU A 1 108 ? 5.173 -0.724 -12.699 1.00 82.00 108 LEU A C 1
ATOM 923 O O . LEU A 1 108 ? 5.380 -0.569 -11.498 1.00 82.00 108 LEU A O 1
ATOM 927 N N . ASP A 1 109 ? 5.981 -0.242 -13.640 1.00 85.00 109 ASP A N 1
ATOM 928 C CA . ASP A 1 109 ? 7.233 0.456 -13.348 1.00 85.00 109 ASP A CA 1
ATOM 929 C C . ASP A 1 109 ? 6.973 1.783 -12.624 1.00 85.00 109 ASP A C 1
ATOM 931 O O . ASP A 1 109 ? 7.630 2.078 -11.624 1.00 85.00 109 ASP A O 1
ATOM 935 N N . ASN A 1 110 ? 5.950 2.537 -13.042 1.00 84.25 110 ASN A N 1
ATOM 936 C CA . ASN A 1 110 ? 5.521 3.754 -12.346 1.00 84.25 110 ASN A CA 1
ATOM 937 C C . ASN A 1 110 ? 5.083 3.469 -10.903 1.00 84.25 110 ASN A C 1
ATOM 939 O O . ASN A 1 110 ? 5.461 4.196 -9.986 1.00 84.25 110 ASN A O 1
ATOM 943 N N . LEU A 1 111 ? 4.330 2.387 -10.688 1.00 84.19 111 LEU A N 1
ATOM 944 C CA . LEU A 1 111 ? 3.903 1.952 -9.357 1.00 84.19 111 LEU A CA 1
ATOM 945 C C . LEU A 1 111 ? 5.075 1.498 -8.491 1.00 84.19 111 LEU A C 1
ATOM 947 O O . LEU A 1 111 ? 5.158 1.878 -7.324 1.00 84.19 111 LEU A O 1
ATOM 951 N N . LYS A 1 112 ? 5.996 0.713 -9.059 1.00 88.31 112 LYS A N 1
ATOM 952 C CA . LYS A 1 112 ? 7.241 0.314 -8.398 1.00 88.31 112 LYS A CA 1
ATOM 953 C C . LYS A 1 112 ? 8.014 1.556 -7.962 1.00 88.31 112 LYS A C 1
ATOM 955 O O . LYS A 1 112 ? 8.361 1.674 -6.792 1.00 88.31 112 LYS A O 1
ATOM 960 N N . PHE A 1 113 ? 8.236 2.501 -8.870 1.00 88.00 113 PHE A N 1
ATOM 961 C CA . PHE A 1 113 ? 8.950 3.741 -8.580 1.00 88.00 113 PHE A CA 1
ATOM 962 C C . PHE A 1 113 ? 8.237 4.584 -7.513 1.00 88.00 113 PHE A C 1
ATOM 964 O O . PHE A 1 113 ? 8.872 5.059 -6.575 1.00 88.00 113 PHE A O 1
ATOM 971 N N . GLY A 1 114 ? 6.912 4.718 -7.605 1.00 85.25 114 GLY A N 1
ATOM 972 C CA . GLY A 1 114 ? 6.096 5.434 -6.627 1.00 85.25 114 GLY A CA 1
ATOM 973 C C . GLY A 1 114 ? 6.177 4.834 -5.223 1.00 85.25 114 GLY A C 1
ATOM 974 O O . GLY A 1 114 ? 6.359 5.581 -4.263 1.00 85.25 114 GLY A O 1
ATOM 975 N N . LEU A 1 115 ? 6.099 3.502 -5.112 1.00 85.62 115 LEU A N 1
ATOM 976 C CA . LEU A 1 115 ? 6.252 2.770 -3.851 1.00 85.62 115 LEU A CA 1
ATOM 977 C C . LEU A 1 115 ? 7.652 2.924 -3.257 1.00 85.62 115 LEU A C 1
ATOM 979 O O . LEU A 1 115 ? 7.777 3.095 -2.050 1.00 85.62 115 LEU A O 1
ATOM 983 N N . LEU A 1 116 ? 8.697 2.859 -4.085 1.00 86.12 116 LEU A N 1
ATOM 984 C CA . LEU A 1 116 ? 10.078 2.960 -3.614 1.00 86.12 116 LEU A CA 1
ATOM 985 C C . LEU A 1 116 ? 10.430 4.385 -3.169 1.00 86.12 116 LEU A C 1
ATOM 987 O O . LEU A 1 116 ? 11.047 4.557 -2.124 1.00 86.12 116 LEU A O 1
ATOM 991 N N . ASN A 1 117 ? 9.984 5.409 -3.899 1.00 86.81 117 ASN A N 1
ATOM 992 C CA . ASN A 1 117 ? 10.239 6.806 -3.527 1.00 86.81 117 ASN A CA 1
ATOM 993 C C . ASN A 1 117 ? 9.477 7.258 -2.282 1.00 86.81 117 ASN A C 1
ATOM 995 O O . ASN A 1 117 ? 9.894 8.203 -1.623 1.00 86.81 117 ASN A O 1
ATOM 999 N N . GLN A 1 118 ? 8.337 6.627 -1.999 1.00 82.81 118 GLN A N 1
ATOM 1000 C CA . GLN A 1 118 ? 7.511 6.910 -0.825 1.00 82.81 118 GLN A CA 1
ATOM 1001 C C . GLN A 1 118 ? 7.615 5.786 0.210 1.00 82.81 118 GLN A C 1
ATOM 1003 O O . GLN A 1 118 ? 6.714 5.644 1.026 1.00 82.81 118 GLN A O 1
ATOM 1008 N N . HIS A 1 119 ? 8.672 4.966 0.168 1.00 83.94 119 HIS A N 1
ATOM 1009 C CA . HIS A 1 119 ? 8.776 3.755 0.982 1.00 83.94 119 HIS A CA 1
ATOM 1010 C C . HIS A 1 119 ? 8.562 4.038 2.472 1.00 83.94 119 HIS A C 1
ATOM 1012 O O . HIS A 1 119 ? 7.678 3.446 3.091 1.00 83.94 119 HIS A O 1
ATOM 1018 N N . ASP A 1 120 ? 9.340 4.964 3.032 1.00 83.94 120 ASP A N 1
ATOM 1019 C CA . ASP A 1 120 ? 9.314 5.242 4.468 1.00 83.94 120 ASP A CA 1
ATOM 1020 C C . ASP A 1 120 ? 7.995 5.895 4.886 1.00 83.94 120 ASP A C 1
ATOM 1022 O O . ASP A 1 120 ? 7.373 5.440 5.844 1.00 83.94 120 ASP A O 1
ATOM 1026 N N . ASP A 1 121 ? 7.511 6.873 4.115 1.00 82.38 121 ASP A N 1
ATOM 1027 C CA . ASP A 1 121 ? 6.217 7.529 4.346 1.00 82.38 121 ASP A CA 1
ATOM 1028 C C . ASP A 1 121 ? 5.056 6.523 4.295 1.00 82.38 121 ASP A C 1
ATOM 1030 O O . ASP A 1 121 ? 4.143 6.549 5.121 1.00 82.38 121 ASP A O 1
ATOM 1034 N N . PHE A 1 122 ? 5.092 5.599 3.333 1.00 83.31 122 PHE A N 1
ATOM 1035 C CA . PHE A 1 122 ? 4.075 4.570 3.149 1.00 83.31 122 PHE A CA 1
ATOM 1036 C C . PHE A 1 122 ? 4.085 3.555 4.291 1.00 83.31 122 PHE A C 1
ATOM 1038 O O . PHE A 1 122 ? 3.032 3.176 4.805 1.00 83.31 122 PHE A O 1
ATOM 1045 N N . VAL A 1 123 ? 5.273 3.122 4.710 1.00 85.44 123 VAL A N 1
ATOM 1046 C CA . VAL A 1 123 ? 5.446 2.209 5.840 1.00 85.44 123 VAL A CA 1
ATOM 1047 C C . VAL A 1 123 ? 4.976 2.861 7.140 1.00 85.44 123 VAL A C 1
ATOM 1049 O O . VAL A 1 123 ? 4.181 2.257 7.861 1.00 85.44 123 VAL A O 1
ATOM 1052 N N . GLN A 1 124 ? 5.414 4.091 7.414 1.00 84.69 124 GLN A N 1
ATOM 1053 C CA . GLN A 1 124 ? 5.008 4.849 8.598 1.00 84.69 124 GLN A CA 1
ATOM 1054 C C . GLN A 1 124 ? 3.499 5.068 8.635 1.00 84.69 124 GLN A C 1
ATOM 1056 O O . GLN A 1 124 ? 2.892 4.934 9.692 1.00 84.69 124 GLN A O 1
ATOM 1061 N N . PHE A 1 125 ? 2.875 5.342 7.491 1.00 83.25 125 PHE A N 1
ATOM 1062 C CA . PHE A 1 125 ? 1.427 5.472 7.392 1.00 83.25 125 PHE A CA 1
ATOM 1063 C C . PHE A 1 125 ? 0.687 4.179 7.750 1.00 83.25 125 PHE A C 1
ATOM 1065 O O . PHE A 1 125 ? -0.232 4.195 8.570 1.00 83.25 125 PHE A O 1
ATOM 1072 N N . ILE A 1 126 ? 1.083 3.049 7.151 1.00 83.25 126 ILE A N 1
ATOM 1073 C CA . ILE A 1 126 ? 0.442 1.756 7.417 1.00 83.25 126 ILE A CA 1
ATOM 1074 C C . ILE A 1 126 ? 0.608 1.374 8.892 1.00 83.25 126 ILE A C 1
ATOM 1076 O O . 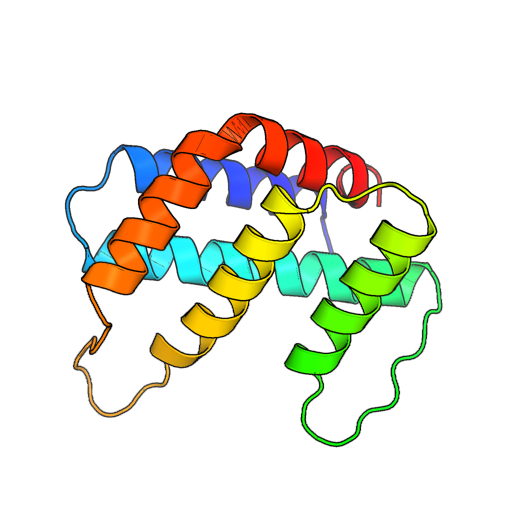ILE A 1 126 ? -0.341 0.917 9.525 1.00 83.25 126 ILE A O 1
ATOM 1080 N N . GLU A 1 127 ? 1.783 1.588 9.475 1.00 85.19 127 GLU A N 1
ATOM 1081 C CA . GLU A 1 127 ? 1.987 1.296 10.893 1.00 85.19 127 GLU A CA 1
ATOM 1082 C C . GLU A 1 127 ? 1.256 2.271 11.810 1.00 85.19 127 GLU A C 1
ATOM 1084 O O . GLU A 1 127 ? 0.581 1.832 12.737 1.00 85.19 127 GLU A O 1
ATOM 1089 N N . GLY A 1 128 ? 1.314 3.568 11.521 1.00 80.44 128 GLY A N 1
ATOM 1090 C CA . GLY A 1 128 ? 0.652 4.600 12.313 1.00 80.44 128 GLY A CA 1
ATOM 1091 C C . GLY A 1 128 ? -0.861 4.408 12.405 1.00 80.44 128 GLY A C 1
ATOM 1092 O O . GLY A 1 128 ? -1.457 4.768 13.414 1.00 80.44 128 GLY A O 1
ATOM 1093 N N . ILE A 1 129 ? -1.481 3.798 11.391 1.00 78.19 129 ILE A N 1
ATOM 1094 C CA . ILE A 1 129 ? -2.919 3.510 11.404 1.00 78.19 129 ILE A CA 1
ATOM 1095 C C . ILE A 1 129 ? -3.227 2.125 11.969 1.00 78.19 129 ILE A C 1
ATOM 1097 O O . ILE A 1 129 ? -4.192 1.981 12.717 1.00 78.19 129 ILE A O 1
ATOM 1101 N N . PHE A 1 130 ? -2.464 1.095 11.592 1.00 80.75 130 PHE A N 1
ATOM 1102 C CA . PHE A 1 130 ? -2.880 -0.293 11.813 1.00 80.75 130 PHE A CA 1
ATOM 1103 C C . PHE A 1 130 ? -2.083 -1.066 12.862 1.00 80.75 130 PHE A C 1
ATOM 1105 O O . PHE A 1 130 ? -2.514 -2.148 13.251 1.00 80.75 130 PHE A O 1
ATOM 1112 N N . TYR A 1 131 ? -0.930 -0.580 13.323 1.00 74.06 131 TYR A N 1
ATOM 1113 C CA . TYR A 1 131 ? -0.022 -1.387 14.148 1.00 74.06 131 TYR A CA 1
ATOM 1114 C C . TYR A 1 131 ? -0.588 -1.752 15.533 1.00 74.06 131 TYR A C 1
ATOM 1116 O O . TYR A 1 131 ? -0.244 -2.803 16.081 1.00 74.06 131 TYR A O 1
ATOM 1124 N N . GLU A 1 132 ? -1.464 -0.910 16.088 1.00 68.62 132 GLU A N 1
ATOM 1125 C CA . GLU A 1 132 ? -2.082 -1.102 17.411 1.00 68.62 132 GLU A CA 1
ATOM 1126 C C . GLU A 1 132 ? -3.544 -1.594 17.366 1.00 68.62 132 GLU A C 1
ATOM 1128 O O . GLU A 1 132 ? -4.144 -1.803 18.421 1.00 68.62 132 GLU A O 1
ATOM 1133 N N . LEU A 1 133 ? -4.108 -1.815 16.169 1.00 66.31 133 LEU A N 1
ATOM 1134 C CA . LEU A 1 133 ? -5.472 -2.340 15.959 1.00 66.31 133 LEU A CA 1
ATOM 1135 C C . LEU A 1 133 ? -5.561 -3.866 16.063 1.00 66.31 133 LEU A C 1
ATOM 1137 O O . LEU A 1 133 ? -6.603 -4.356 16.568 1.00 66.31 133 LEU A O 1
#

Foldseek 3Di:
DQLQVLLVLLLVLLVVLVPDPDLVSLLVSLLSNLVSVLVLLVVLCVVVVNDDDCPPPVSVRSLVVSVVVCVVVVNDDPLLNVLSVLSVVSNCQPPDDDPDSDDDSVSSVVSSVSCNVCVVVNSCSSCVRRVVD

Radius of gyration: 14.75 Å; chains: 1; bounding box: 40×34×37 Å

pLDDT: mean 75.83, std 12.56, range [39.72, 93.06]

Sequence (133 aa):
MDCKKKCGLIKELLLKIYHTENQCYCALYIHRIYLNIENLIEFYLFKNKISIEHNGAYHKMILQYFFMHLADNGIVCKKLHTLLEELRKFRHIFVKRSDIWCFDQVKLDNLKFGLLNQHDDFVQFIEGIFYEL